Protein AF-A0A7X4VWM4-F1 (afdb_monomer_lite)

InterPro domains:
  IPR036291 NAD(P)-binding domain superfamily [SSF51735] (15-57)

Secondary structure (DSSP, 8-state):
-PPP------PPPTT--S-----THHHHHHH-------HHHHHHHHHHHHHH-TTGGGTT--------

Structure (mmCIF, N/CA/C/O backbone):
data_AF-A0A7X4VWM4-F1
#
_entry.id   AF-A0A7X4VWM4-F1
#
loop_
_atom_site.group_PDB
_atom_site.id
_atom_site.type_symbol
_atom_site.label_atom_id
_atom_site.label_alt_id
_atom_site.label_comp_id
_atom_site.label_asym_id
_atom_site.label_entity_id
_atom_site.label_seq_id
_atom_site.pdbx_PDB_ins_code
_atom_site.Cartn_x
_atom_site.Cartn_y
_atom_site.Cartn_z
_atom_site.occupancy
_atom_site.B_iso_or_equiv
_atom_site.auth_seq_id
_atom_site.auth_comp_id
_atom_site.auth_asym_id
_atom_site.auth_atom_id
_atom_site.pdbx_PDB_model_num
ATOM 1 N N . MET A 1 1 ? -3.636 13.182 -21.779 1.00 45.81 1 MET A N 1
ATOM 2 C CA . MET A 1 1 ? -2.790 12.118 -22.362 1.00 45.81 1 MET A CA 1
ATOM 3 C C . MET A 1 1 ? -3.023 10.860 -21.538 1.00 45.81 1 MET A C 1
ATOM 5 O O . MET A 1 1 ? -2.841 10.936 -20.332 1.00 45.81 1 MET A O 1
ATOM 9 N N . ALA A 1 2 ? -3.511 9.768 -22.129 1.00 53.59 2 ALA A N 1
ATOM 10 C CA . ALA A 1 2 ? -3.700 8.499 -21.421 1.00 53.59 2 ALA A CA 1
ATOM 11 C C . ALA A 1 2 ? -2.491 7.596 -21.695 1.00 53.59 2 ALA A C 1
ATOM 13 O O . ALA A 1 2 ? -2.107 7.431 -22.852 1.00 53.59 2 ALA A O 1
ATOM 14 N N . ILE A 1 3 ? -1.876 7.051 -20.648 1.00 67.19 3 ILE A N 1
ATOM 15 C CA . ILE A 1 3 ? -0.760 6.110 -20.775 1.00 67.19 3 ILE A CA 1
ATOM 16 C C . ILE A 1 3 ? -1.358 4.713 -20.905 1.00 67.19 3 ILE A C 1
ATOM 18 O O . ILE A 1 3 ? -2.137 4.288 -20.054 1.00 67.19 3 ILE A O 1
ATOM 22 N N . GLN A 1 4 ? -1.014 4.003 -21.977 1.00 75.25 4 GLN A N 1
ATOM 23 C CA . GLN A 1 4 ? -1.411 2.610 -22.145 1.00 75.25 4 GLN A CA 1
ATOM 24 C C . GLN A 1 4 ? -0.414 1.711 -21.418 1.00 75.25 4 GLN A C 1
ATOM 26 O O . GLN A 1 4 ? 0.772 1.701 -21.739 1.00 75.25 4 GLN A O 1
ATOM 31 N N . VAL A 1 5 ? -0.900 0.941 -20.446 1.00 82.19 5 VAL A N 1
ATOM 32 C CA . VAL A 1 5 ? -0.109 -0.104 -19.789 1.00 82.19 5 VAL A CA 1
ATOM 33 C C . VAL A 1 5 ? -0.350 -1.412 -20.536 1.00 82.19 5 VAL A C 1
ATOM 35 O O . VAL A 1 5 ? -1.436 -1.985 -20.470 1.00 82.19 5 VAL A O 1
ATOM 38 N N . THR A 1 6 ? 0.653 -1.884 -21.276 1.00 88.75 6 THR A N 1
ATOM 39 C CA . THR A 1 6 ? 0.577 -3.160 -21.998 1.00 88.75 6 THR A CA 1
ATOM 40 C C . THR A 1 6 ? 1.040 -4.304 -21.101 1.00 88.75 6 THR A C 1
ATOM 42 O O . THR A 1 6 ? 2.203 -4.344 -20.703 1.00 88.75 6 THR A O 1
ATOM 45 N N . GLY A 1 7 ? 0.151 -5.251 -20.802 1.00 87.00 7 GLY A N 1
ATOM 46 C CA . GLY A 1 7 ? 0.472 -6.458 -20.035 1.00 87.00 7 GLY A CA 1
ATOM 47 C C . GLY A 1 7 ? 0.527 -7.715 -20.906 1.00 87.00 7 GLY A C 1
ATOM 48 O O . GLY A 1 7 ? -0.169 -7.812 -21.916 1.00 87.00 7 GLY A O 1
ATOM 49 N N . ARG A 1 8 ? 1.326 -8.706 -20.495 1.00 92.69 8 ARG A N 1
ATOM 50 C CA . ARG A 1 8 ? 1.260 -10.090 -20.996 1.00 92.69 8 ARG A CA 1
ATOM 51 C C . ARG A 1 8 ? 1.107 -11.043 -19.816 1.00 92.69 8 ARG A C 1
ATOM 53 O O . ARG A 1 8 ? 1.752 -10.847 -18.789 1.00 92.69 8 ARG A O 1
ATOM 60 N N . SER A 1 9 ? 0.266 -12.065 -19.968 1.00 87.81 9 SER A N 1
ATOM 61 C CA . SER A 1 9 ? 0.154 -13.131 -18.968 1.00 87.81 9 SER A CA 1
ATOM 62 C C . SER A 1 9 ? 1.433 -13.972 -18.960 1.00 87.81 9 SER A C 1
ATOM 64 O O . SER A 1 9 ? 1.999 -14.254 -20.017 1.00 87.81 9 SER A O 1
ATOM 66 N N . GLN A 1 10 ? 1.898 -14.340 -17.771 1.00 91.56 10 GLN A N 1
ATOM 67 C CA . GLN A 1 10 ? 3.075 -15.179 -17.541 1.00 91.56 10 GLN A CA 1
ATOM 68 C C . GLN A 1 10 ? 2.708 -16.298 -16.558 1.00 91.56 10 GLN A C 1
ATOM 70 O O . GLN A 1 10 ? 1.678 -16.223 -15.882 1.00 91.56 10 GLN A O 1
ATOM 75 N N . SER A 1 11 ? 3.536 -17.342 -16.472 1.00 93.56 11 SER A N 1
ATOM 76 C CA . SER A 1 11 ? 3.363 -18.404 -15.475 1.00 93.56 11 SER A CA 1
ATOM 77 C C . SER A 1 11 ? 3.418 -17.841 -14.053 1.00 93.56 11 SER A C 1
ATOM 79 O O . SER A 1 11 ? 4.101 -16.850 -13.793 1.00 93.56 11 SER A O 1
ATOM 81 N N . ARG A 1 12 ? 2.719 -18.486 -13.110 1.00 93.88 12 ARG A N 1
ATOM 82 C CA . ARG A 1 12 ? 2.785 -18.091 -11.696 1.00 93.88 12 ARG A CA 1
ATOM 83 C C . ARG A 1 12 ? 4.223 -18.223 -11.191 1.00 93.88 12 ARG A C 1
ATOM 85 O O . ARG A 1 12 ? 4.881 -19.219 -11.483 1.00 93.88 12 ARG A O 1
ATOM 92 N N . CYS A 1 13 ? 4.682 -17.246 -10.414 1.00 90.75 13 CYS A N 1
ATOM 93 C CA . CYS A 1 13 ? 5.948 -17.366 -9.699 1.00 90.75 13 CYS A CA 1
ATOM 94 C C . CYS A 1 13 ? 5.856 -18.501 -8.671 1.00 90.75 13 CYS A C 1
ATOM 96 O O . CYS A 1 13 ? 4.861 -18.604 -7.943 1.00 90.75 13 CYS A O 1
ATOM 98 N N . GLU A 1 14 ? 6.890 -19.338 -8.603 1.00 95.31 14 GLU A N 1
ATOM 99 C CA . GLU A 1 14 ? 7.007 -20.380 -7.584 1.00 95.31 14 GLU A CA 1
ATOM 100 C C . GLU A 1 14 ? 6.952 -19.753 -6.181 1.00 95.31 14 GLU A C 1
ATOM 102 O O . GLU A 1 14 ? 7.523 -18.692 -5.937 1.00 95.31 14 GLU A O 1
ATOM 107 N N . GLY A 1 15 ? 6.183 -20.358 -5.272 1.0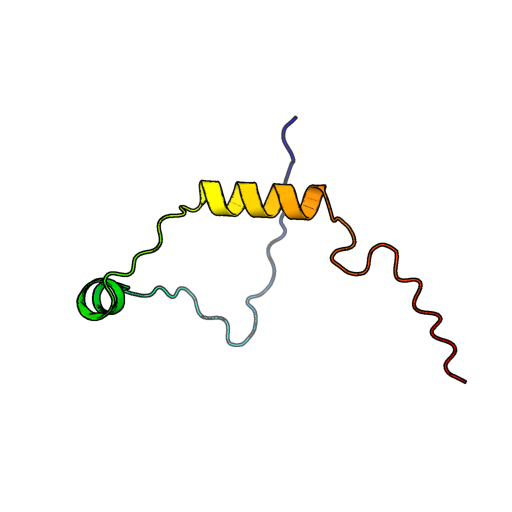0 92.88 15 GLY A N 1
ATOM 108 C CA . GLY A 1 15 ? 5.952 -19.813 -3.928 1.00 92.88 15 GLY A CA 1
ATOM 109 C C . GLY A 1 15 ? 4.972 -18.631 -3.852 1.00 92.88 15 GLY A C 1
ATOM 110 O O . GLY A 1 15 ? 4.665 -18.169 -2.755 1.00 92.88 15 GLY A O 1
ATOM 111 N N . GLY A 1 16 ? 4.426 -18.153 -4.976 1.00 93.00 16 GLY A N 1
ATOM 112 C CA . GLY A 1 16 ? 3.426 -17.086 -4.981 1.00 93.00 16 GLY A CA 1
ATOM 113 C C . GLY A 1 16 ? 2.090 -17.526 -4.370 1.00 93.00 16 GLY A C 1
ATOM 114 O O . GLY A 1 16 ? 1.442 -18.458 -4.859 1.00 93.00 16 GLY A O 1
ATOM 115 N N . LEU A 1 17 ? 1.628 -16.818 -3.338 1.00 93.75 17 LEU A N 1
ATOM 116 C CA . LEU A 1 17 ? 0.279 -16.982 -2.785 1.00 93.75 17 LEU A CA 1
ATOM 117 C C . LEU A 1 17 ? -0.780 -16.432 -3.755 1.00 93.75 17 LEU A C 1
ATOM 119 O O . LEU A 1 17 ? -0.486 -15.596 -4.608 1.00 93.75 17 LEU A O 1
ATOM 123 N N . ALA A 1 18 ? -2.014 -16.932 -3.666 1.00 94.06 18 ALA A N 1
ATOM 124 C CA . ALA A 1 18 ? -3.100 -16.485 -4.543 1.00 94.06 18 ALA A CA 1
ATOM 125 C C . ALA A 1 18 ? -3.633 -15.097 -4.148 1.00 94.06 18 ALA A C 1
ATOM 127 O O . ALA A 1 18 ? -3.852 -14.254 -5.012 1.00 94.06 18 ALA A O 1
ATOM 128 N N . ALA A 1 19 ? -3.818 -14.861 -2.850 1.00 95.56 19 ALA A N 1
ATOM 129 C CA . ALA A 1 19 ? -4.201 -13.577 -2.277 1.00 95.56 19 ALA A CA 1
ATOM 130 C C . ALA A 1 19 ? -3.839 -13.556 -0.786 1.00 95.56 19 ALA A C 1
ATOM 132 O O . ALA A 1 19 ? -3.850 -14.602 -0.134 1.00 95.56 19 ALA A O 1
ATOM 133 N N . PHE A 1 20 ? -3.533 -12.374 -0.253 1.00 96.25 20 PHE A N 1
ATOM 134 C CA . PHE A 1 20 ? -3.259 -12.165 1.167 1.00 96.25 20 PHE A CA 1
ATOM 135 C C . PHE A 1 20 ? -3.534 -10.708 1.553 1.00 96.25 20 PHE A C 1
ATOM 137 O O . PHE A 1 20 ? -3.159 -9.801 0.813 1.00 96.25 20 PHE A O 1
ATOM 144 N N . TRP A 1 21 ? -4.150 -10.493 2.719 1.00 95.50 21 TRP A N 1
ATOM 145 C CA . TRP A 1 21 ? -4.474 -9.172 3.268 1.00 95.50 21 TRP A CA 1
ATOM 146 C C . TRP A 1 21 ? -4.357 -9.194 4.798 1.00 95.50 21 TRP A C 1
ATOM 148 O O . TRP A 1 21 ? -4.406 -10.265 5.405 1.00 95.50 21 TRP A O 1
ATOM 158 N N . ILE A 1 22 ? -4.232 -8.021 5.425 1.00 94.00 22 ILE A N 1
ATOM 159 C CA . ILE A 1 22 ? -4.064 -7.875 6.879 1.00 94.00 22 ILE A CA 1
ATOM 160 C C . ILE A 1 22 ? -5.284 -7.169 7.481 1.00 94.00 22 ILE A C 1
ATOM 162 O O . ILE A 1 22 ? -5.702 -6.126 6.982 1.00 94.00 22 ILE A O 1
ATOM 166 N N . ASP A 1 23 ? -5.806 -7.698 8.593 1.00 95.56 23 ASP A N 1
ATOM 167 C CA . ASP A 1 23 ? -6.674 -6.935 9.495 1.00 95.56 23 ASP A CA 1
ATOM 168 C C . ASP A 1 23 ? -5.812 -6.008 10.367 1.00 95.56 23 ASP A C 1
ATOM 170 O O . ASP A 1 23 ? -5.079 -6.449 11.257 1.00 95.56 23 ASP A O 1
ATOM 174 N N . ALA A 1 24 ? -5.888 -4.705 10.094 1.00 94.88 24 ALA A N 1
ATOM 175 C CA . ALA A 1 24 ? -5.137 -3.677 10.808 1.00 94.88 24 ALA A CA 1
ATOM 176 C C . ALA A 1 24 ? -5.795 -3.235 12.132 1.00 94.88 24 ALA A C 1
ATOM 178 O O . ALA A 1 24 ? -5.256 -2.366 12.820 1.00 94.88 24 ALA A O 1
ATOM 179 N N . GLY A 1 25 ? -6.921 -3.834 12.538 1.00 97.19 25 GLY A N 1
ATOM 180 C CA . GLY A 1 25 ? -7.683 -3.412 13.714 1.00 97.19 25 GLY A CA 1
ATOM 181 C C . GLY A 1 25 ? -6.900 -3.496 15.028 1.00 97.19 25 GLY A C 1
ATOM 182 O O . GLY A 1 25 ? -7.171 -2.740 15.959 1.00 97.19 25 GLY A O 1
ATOM 183 N N . ARG A 1 26 ? -5.891 -4.373 15.123 1.00 96.50 26 ARG A N 1
ATOM 184 C CA . ARG A 1 26 ? -4.994 -4.409 16.291 1.00 96.50 26 ARG A CA 1
ATOM 185 C C . ARG A 1 26 ? -4.149 -3.136 16.404 1.00 96.50 26 ARG A C 1
ATOM 187 O O . ARG A 1 26 ? -4.059 -2.579 17.493 1.00 96.50 26 ARG A O 1
ATOM 194 N N . ALA A 1 27 ? -3.571 -2.670 15.297 1.00 97.44 27 ALA A N 1
ATOM 195 C CA . ALA A 1 27 ? -2.758 -1.454 15.276 1.00 97.44 27 ALA A CA 1
ATOM 196 C C . ALA A 1 27 ? -3.605 -0.209 15.582 1.00 97.44 27 ALA A C 1
ATOM 198 O O . ALA A 1 27 ? -3.156 0.679 16.301 1.00 97.44 27 ALA A O 1
ATOM 199 N N . GLU A 1 28 ? -4.855 -0.184 15.119 1.00 97.50 28 GLU A N 1
ATOM 200 C CA . GLU A 1 28 ? -5.797 0.888 15.449 1.00 97.50 28 GLU A CA 1
ATOM 201 C C . GLU A 1 28 ? -6.116 0.916 16.951 1.00 97.50 28 GLU A C 1
ATOM 203 O O . GLU A 1 28 ? -6.050 1.973 17.572 1.00 97.50 28 GLU A O 1
ATOM 208 N N . ARG A 1 29 ? -6.389 -0.242 17.569 1.00 98.12 29 ARG A N 1
ATOM 209 C CA . ARG A 1 29 ? -6.719 -0.317 19.003 1.00 98.12 29 ARG A CA 1
ATOM 210 C C . ARG A 1 29 ? -5.533 -0.045 19.926 1.00 98.12 29 ARG A C 1
ATOM 212 O O . ARG A 1 29 ? -5.711 0.607 20.948 1.00 98.12 29 ARG A O 1
ATOM 219 N N . GLU A 1 30 ? -4.357 -0.585 19.612 1.00 98.19 30 GLU A N 1
ATOM 220 C CA . GLU A 1 30 ? -3.192 -0.528 20.508 1.00 98.19 30 GLU A CA 1
ATOM 221 C C . GLU A 1 30 ? -2.342 0.727 20.291 1.00 98.19 30 GLU A C 1
ATOM 223 O O . GLU A 1 30 ? -1.763 1.243 21.243 1.00 98.19 30 GLU A O 1
ATOM 228 N N . LEU A 1 31 ? -2.266 1.224 19.052 1.00 97.69 31 LEU A N 1
ATOM 229 C CA . LEU A 1 31 ? -1.388 2.338 18.680 1.00 97.69 31 LEU A CA 1
ATOM 230 C C . LEU A 1 31 ? -2.160 3.580 18.221 1.00 97.69 31 LEU A C 1
ATOM 232 O O . LEU A 1 31 ? -1.538 4.606 17.955 1.00 97.69 31 LEU A O 1
ATOM 236 N N . GLY A 1 32 ? -3.488 3.500 18.070 1.00 97.00 32 GLY A N 1
ATOM 237 C CA . GLY A 1 32 ? -4.274 4.571 17.451 1.00 97.00 32 GLY A CA 1
ATOM 238 C C . GLY A 1 32 ? -3.916 4.800 15.980 1.00 97.00 32 GLY A C 1
ATOM 239 O O . GLY A 1 32 ? -4.189 5.869 15.439 1.00 97.00 32 GLY A O 1
ATOM 240 N N . TRP A 1 33 ? -3.250 3.838 15.334 1.00 97.44 33 TRP A N 1
ATOM 241 C CA . TRP A 1 33 ? -2.699 4.007 13.994 1.00 97.44 33 TRP A CA 1
ATOM 242 C C . TRP A 1 33 ? -3.616 3.416 12.919 1.00 97.44 33 TRP A C 1
ATOM 244 O O . TRP A 1 33 ? -4.129 2.307 13.064 1.00 97.44 33 TRP A O 1
ATOM 254 N N . ARG A 1 34 ? -3.754 4.131 11.796 1.00 96.44 34 ARG A N 1
ATOM 255 C CA . ARG A 1 34 ? -4.472 3.688 10.595 1.00 96.44 34 ARG A CA 1
ATOM 256 C C . ARG A 1 34 ? -3.810 4.248 9.335 1.00 96.44 34 ARG A C 1
ATOM 258 O O . ARG A 1 34 ? -3.261 5.350 9.358 1.00 96.44 34 ARG A O 1
ATOM 26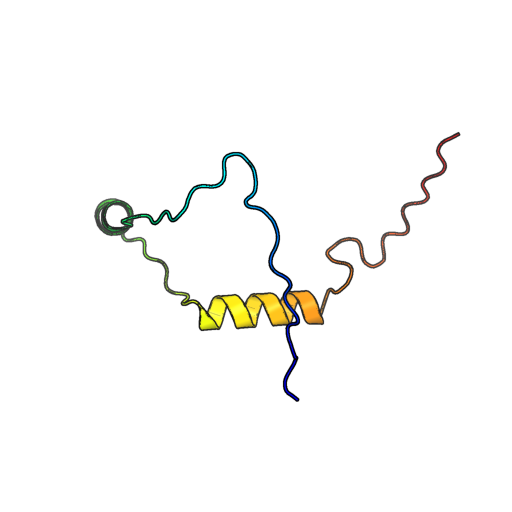5 N N . SER A 1 35 ? -3.882 3.522 8.219 1.00 94.69 35 SER A N 1
ATOM 266 C CA . SER A 1 35 ? -3.493 4.063 6.913 1.00 94.69 35 SER A CA 1
ATOM 267 C C . SER A 1 35 ? -4.531 5.071 6.417 1.00 94.69 35 SER A C 1
ATOM 269 O O . SER A 1 35 ? -5.720 4.756 6.372 1.00 94.69 35 SER A O 1
ATOM 271 N N . HIS A 1 36 ? -4.078 6.248 5.990 1.00 95.00 36 HIS A N 1
ATOM 272 C CA . HIS A 1 36 ? -4.949 7.309 5.468 1.00 95.00 36 HIS A CA 1
ATOM 273 C C . HIS A 1 36 ? -4.896 7.427 3.936 1.00 95.00 36 HIS A C 1
ATOM 275 O O . HIS A 1 36 ? -5.780 8.033 3.337 1.00 95.00 36 HIS A O 1
ATOM 281 N N . CYS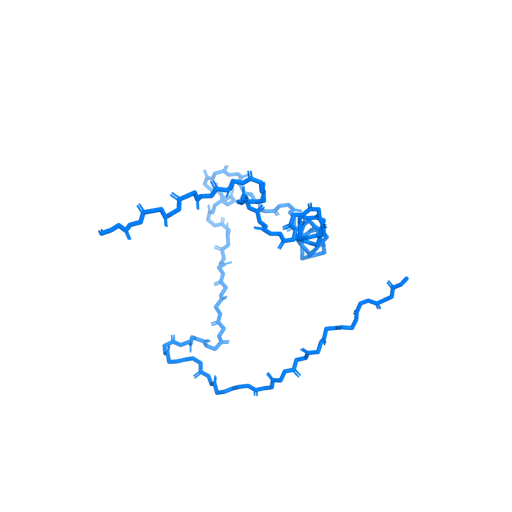 A 1 37 ? -3.874 6.849 3.300 1.00 95.75 37 CYS A N 1
ATOM 282 C CA . CYS A 1 37 ? -3.694 6.893 1.852 1.00 95.75 37 CYS A CA 1
ATOM 283 C C . CYS A 1 37 ? -4.393 5.703 1.186 1.00 95.75 37 CYS A C 1
ATOM 285 O O . CYS A 1 37 ? -4.107 4.553 1.522 1.00 95.75 37 CYS A O 1
ATOM 287 N N . GLY A 1 38 ? -5.291 5.991 0.242 1.00 95.62 38 GLY A N 1
ATOM 288 C CA . GLY A 1 38 ? -5.945 4.990 -0.602 1.00 95.62 38 GLY A CA 1
ATOM 289 C C . GLY A 1 38 ? -5.113 4.614 -1.830 1.00 95.62 38 GLY A C 1
ATOM 290 O O . GLY A 1 38 ? -4.027 5.154 -2.063 1.00 95.62 38 GLY A O 1
ATOM 291 N N . LEU A 1 39 ? -5.648 3.702 -2.645 1.00 95.19 39 LEU A N 1
ATOM 292 C CA . LEU A 1 39 ? -4.970 3.193 -3.839 1.00 95.19 39 LEU A CA 1
ATOM 293 C C . LEU A 1 39 ? -4.694 4.306 -4.861 1.00 95.19 39 LEU A C 1
ATOM 295 O O . LEU A 1 39 ? -3.635 4.328 -5.480 1.00 95.19 39 LEU A O 1
ATOM 299 N N . GLU A 1 40 ? -5.612 5.257 -5.013 1.00 95.62 40 GLU A N 1
ATOM 300 C CA . GLU A 1 40 ? -5.493 6.386 -5.935 1.00 95.62 40 GLU A CA 1
ATOM 301 C C . GLU A 1 40 ? -4.304 7.278 -5.572 1.00 95.62 40 GLU A C 1
ATOM 303 O O . GLU A 1 40 ? -3.496 7.611 -6.439 1.00 95.62 40 GLU A O 1
ATOM 308 N N . THR A 1 41 ? -4.163 7.613 -4.285 1.00 97.06 41 THR A N 1
ATOM 309 C CA . THR A 1 41 ? -3.021 8.380 -3.771 1.00 97.06 41 THR A CA 1
ATOM 310 C C . THR A 1 41 ? -1.720 7.623 -4.013 1.00 97.06 41 THR A C 1
ATOM 312 O O . THR A 1 41 ? -0.777 8.188 -4.557 1.00 97.06 41 THR A O 1
ATOM 315 N N . MET A 1 42 ? -1.688 6.321 -3.703 1.00 96.19 42 MET A N 1
ATOM 316 C CA . MET A 1 42 ? -0.503 5.486 -3.926 1.00 96.19 42 MET A CA 1
ATOM 317 C C . MET A 1 42 ? -0.086 5.444 -5.404 1.00 96.19 42 MET A C 1
ATOM 319 O O . MET A 1 42 ? 1.102 5.557 -5.713 1.00 96.19 42 MET A O 1
ATOM 323 N N . MET A 1 43 ? -1.043 5.295 -6.326 1.00 95.12 43 MET A N 1
ATOM 324 C CA . MET A 1 43 ? -0.770 5.292 -7.767 1.00 95.12 43 MET A CA 1
ATOM 325 C C . MET A 1 43 ? -0.260 6.652 -8.256 1.00 95.12 43 MET A C 1
ATOM 327 O O . MET A 1 43 ? 0.692 6.695 -9.037 1.00 95.12 43 MET A O 1
ATOM 331 N N . ALA A 1 44 ? -0.856 7.751 -7.786 1.00 95.44 44 ALA A N 1
ATOM 332 C CA . ALA A 1 44 ? -0.432 9.102 -8.142 1.00 95.44 44 ALA A CA 1
ATOM 333 C C . ALA A 1 44 ? 0.999 9.389 -7.662 1.00 95.44 44 ALA A C 1
ATOM 335 O O . ALA A 1 44 ? 1.832 9.815 -8.463 1.00 95.44 44 ALA A O 1
ATOM 336 N N . ASP A 1 45 ? 1.308 9.082 -6.401 1.00 96.06 45 ASP A N 1
ATOM 337 C CA . ASP A 1 45 ? 2.641 9.287 -5.824 1.00 96.06 45 ASP A CA 1
ATOM 338 C C . ASP A 1 45 ? 3.703 8.442 -6.542 1.00 96.06 45 ASP A C 1
ATOM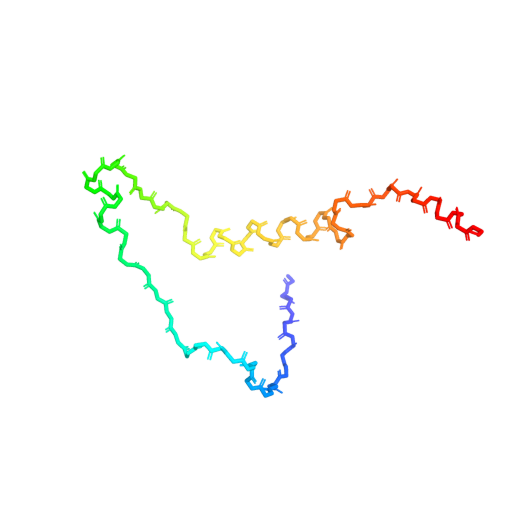 340 O O . ASP A 1 45 ? 4.790 8.931 -6.862 1.00 96.06 45 ASP A O 1
ATOM 344 N N . THR A 1 46 ? 3.364 7.191 -6.877 1.00 94.44 46 THR A N 1
ATOM 345 C CA . THR A 1 46 ? 4.249 6.292 -7.634 1.00 94.44 46 THR A CA 1
ATOM 346 C C . THR A 1 46 ? 4.545 6.847 -9.026 1.00 94.44 46 THR A C 1
ATOM 348 O O . THR A 1 46 ? 5.703 6.885 -9.446 1.00 94.44 46 THR A O 1
ATOM 351 N N . TRP A 1 47 ? 3.516 7.312 -9.743 1.00 92.69 47 TRP A N 1
ATOM 352 C CA . TRP A 1 47 ? 3.691 7.909 -11.066 1.00 92.69 47 TRP A CA 1
ATOM 353 C C . TRP A 1 47 ? 4.527 9.188 -11.006 1.00 92.69 47 TRP A C 1
ATOM 355 O O . TRP A 1 47 ? 5.439 9.354 -11.813 1.00 92.69 47 TRP A O 1
ATOM 365 N N . LEU A 1 48 ? 4.259 10.072 -10.040 1.00 94.75 48 LEU A N 1
ATOM 366 C CA . LEU A 1 48 ? 5.023 11.306 -9.859 1.00 94.75 48 LEU A CA 1
ATOM 367 C C . LEU A 1 48 ? 6.506 11.013 -9.633 1.00 94.75 48 LEU A C 1
ATOM 369 O O . LEU A 1 48 ? 7.351 11.643 -10.271 1.00 94.75 48 LEU A O 1
ATOM 373 N N . TRP A 1 49 ? 6.824 10.039 -8.777 1.00 94.00 49 TRP A N 1
ATOM 374 C CA . TRP A 1 49 ? 8.205 9.629 -8.546 1.00 94.00 49 TRP A CA 1
ATOM 375 C C . TRP A 1 49 ? 8.844 9.052 -9.813 1.00 94.00 49 TRP A C 1
ATOM 377 O O . TRP A 1 49 ? 9.916 9.50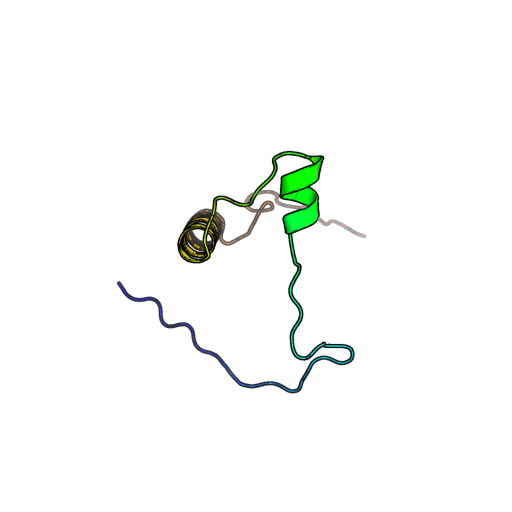6 -10.208 1.00 94.00 49 TRP A O 1
ATOM 387 N N . GLN A 1 50 ? 8.175 8.111 -10.485 1.00 93.25 50 GLN A N 1
ATOM 388 C CA . GLN A 1 50 ? 8.715 7.440 -11.670 1.00 93.25 50 GLN A CA 1
ATOM 389 C C . GLN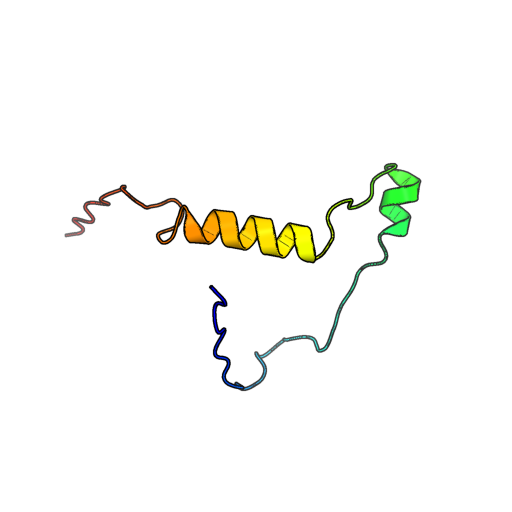 A 1 50 ? 8.910 8.406 -12.845 1.00 93.25 50 GLN A C 1
ATOM 391 O O . GLN A 1 50 ? 9.884 8.292 -13.588 1.00 93.25 50 GLN A O 1
ATOM 396 N N . HIS A 1 51 ? 7.996 9.364 -13.008 1.00 91.56 51 HIS A N 1
ATOM 397 C CA . HIS A 1 51 ? 8.074 10.388 -14.042 1.00 91.56 51 HIS A CA 1
ATOM 398 C C . HIS A 1 51 ? 9.238 11.355 -13.799 1.00 91.56 51 HIS A C 1
ATOM 400 O O . HIS A 1 51 ? 9.942 11.712 -14.738 1.00 91.56 51 HIS A O 1
ATOM 406 N N . GLN A 1 52 ? 9.461 11.759 -12.544 1.00 91.94 52 GLN A N 1
ATOM 407 C CA . GLN A 1 52 ? 10.543 12.680 -12.184 1.00 91.94 52 GLN A CA 1
ATOM 408 C C . GLN A 1 52 ? 11.912 11.993 -12.076 1.00 91.94 52 GLN A C 1
ATOM 410 O O . GLN A 1 52 ? 12.936 12.659 -12.205 1.00 91.94 52 GLN A O 1
ATOM 415 N N . ARG A 1 53 ? 11.952 10.680 -11.811 1.00 89.75 53 ARG A N 1
ATOM 416 C CA . ARG A 1 53 ? 13.179 9.899 -11.590 1.00 89.75 53 ARG A CA 1
ATOM 417 C C . ARG A 1 53 ? 13.163 8.586 -12.368 1.00 89.75 53 ARG A C 1
ATOM 419 O O . ARG A 1 53 ? 13.169 7.504 -11.786 1.00 89.75 53 ARG A O 1
ATOM 426 N N . SER A 1 54 ? 13.190 8.676 -13.693 1.00 88.12 54 SER A N 1
ATOM 427 C CA . SER A 1 54 ? 13.163 7.497 -14.568 1.00 88.12 54 SER A CA 1
ATOM 428 C C . SER A 1 54 ? 14.339 6.534 -14.356 1.00 88.12 54 SER A C 1
ATOM 430 O O . SER A 1 54 ? 14.165 5.329 -14.501 1.00 88.12 54 SER A O 1
ATOM 432 N N . GLU A 1 55 ? 15.513 7.047 -13.977 1.00 89.94 55 GLU A N 1
ATOM 433 C CA . GLU A 1 55 ? 16.732 6.269 -13.683 1.00 89.94 55 GLU A CA 1
ATOM 434 C C . GLU A 1 55 ? 16.871 5.913 -12.187 1.00 89.94 55 GLU A C 1
ATOM 436 O O . GLU A 1 55 ? 17.873 5.345 -11.745 1.00 89.94 55 GLU A O 1
ATOM 441 N N . GLY A 1 56 ? 15.858 6.241 -11.380 1.00 87.12 56 GLY A N 1
ATOM 442 C CA . GLY A 1 56 ? 15.880 6.053 -9.935 1.00 87.12 56 GLY A CA 1
ATOM 443 C C . GLY A 1 56 ? 16.886 6.970 -9.234 1.00 87.12 56 GLY A C 1
ATOM 444 O O . GLY A 1 56 ? 17.158 8.088 -9.669 1.00 87.12 56 GLY A O 1
ATOM 445 N N . TYR A 1 57 ? 17.423 6.514 -8.102 1.00 86.00 57 TYR A N 1
ATOM 446 C CA . TYR A 1 57 ? 18.319 7.315 -7.257 1.00 86.00 57 TYR A CA 1
ATOM 447 C C . TYR A 1 57 ? 19.726 7.517 -7.838 1.00 86.00 57 TYR A C 1
ATOM 449 O O . TYR A 1 57 ? 20.431 8.418 -7.396 1.00 86.00 57 TYR A O 1
ATOM 457 N N . TRP A 1 58 ? 20.135 6.701 -8.813 1.00 81.94 58 TRP A N 1
ATOM 458 C CA . TRP A 1 58 ? 21.492 6.719 -9.373 1.00 81.94 58 TRP A CA 1
ATOM 459 C C . TRP A 1 58 ? 21.654 7.658 -10.573 1.00 81.94 58 TRP A C 1
ATOM 461 O O . TRP A 1 58 ? 22.754 7.758 -11.115 1.00 81.94 58 TRP A O 1
ATOM 471 N N . ALA A 1 59 ? 20.593 8.369 -10.965 1.00 72.69 59 ALA A N 1
ATOM 472 C CA . ALA A 1 59 ? 20.637 9.364 -12.030 1.00 72.69 59 ALA A CA 1
ATOM 473 C C . ALA A 1 59 ? 21.720 10.420 -11.729 1.00 72.69 59 ALA A C 1
ATOM 475 O O . ALA A 1 59 ? 21.585 11.214 -10.797 1.00 72.69 59 ALA A O 1
ATOM 476 N N . GLY A 1 60 ? 22.818 10.408 -12.488 1.00 66.88 60 GLY A N 1
ATOM 477 C CA . GLY A 1 60 ? 23.947 11.335 -12.316 1.00 66.88 60 GLY A CA 1
ATOM 478 C C . GLY A 1 60 ? 25.107 10.842 -11.443 1.00 66.88 60 GLY A C 1
ATOM 479 O O . GLY A 1 60 ? 26.108 11.547 -11.327 1.00 66.88 60 GLY A O 1
ATOM 480 N N . LEU A 1 61 ? 25.043 9.632 -10.882 1.00 65.81 61 LEU A N 1
ATOM 481 C CA . LEU A 1 61 ? 26.219 8.974 -10.315 1.00 65.81 61 LEU A CA 1
ATOM 482 C C . LEU A 1 61 ? 26.892 8.166 -11.425 1.00 65.81 61 LEU A C 1
ATOM 484 O O . LEU A 1 61 ? 26.591 6.994 -11.638 1.00 65.81 61 LEU A O 1
ATOM 488 N N . SER A 1 62 ? 27.813 8.803 -12.152 1.00 62.81 62 SER A N 1
ATOM 489 C CA . SER A 1 62 ? 28.765 8.094 -13.005 1.00 62.81 62 SER A CA 1
ATOM 490 C C . SER A 1 62 ? 29.649 7.226 -12.111 1.00 62.81 62 SER A C 1
ATOM 492 O O . SER A 1 62 ? 30.679 7.673 -11.602 1.00 62.81 62 SER A O 1
ATOM 494 N N . VAL A 1 63 ? 29.216 5.991 -11.864 1.00 61.66 63 VAL A N 1
ATOM 495 C CA . VAL A 1 63 ? 30.039 4.989 -11.196 1.00 61.66 63 VAL A CA 1
ATOM 496 C C . VAL A 1 63 ? 31.125 4.612 -12.197 1.00 61.66 63 VAL A C 1
ATOM 498 O O . VAL A 1 63 ? 30.895 3.822 -13.109 1.00 61.66 63 VAL A O 1
ATOM 501 N N . ASN A 1 64 ? 32.306 5.221 -12.068 1.00 57.78 64 ASN A N 1
ATOM 502 C CA . ASN A 1 64 ? 33.505 4.763 -12.761 1.00 57.78 64 ASN A CA 1
ATOM 503 C C . ASN A 1 64 ? 33.854 3.375 -12.217 1.00 57.78 64 ASN A C 1
ATOM 505 O O . ASN A 1 64 ? 34.660 3.233 -11.301 1.00 57.78 64 ASN A O 1
ATOM 509 N N . HIS A 1 65 ? 33.219 2.340 -12.758 1.00 55.88 65 HIS A N 1
ATOM 510 C CA . HIS A 1 65 ? 33.588 0.960 -12.494 1.00 55.88 65 HIS A CA 1
ATOM 511 C C . HIS A 1 65 ? 34.820 0.622 -13.342 1.00 55.88 65 HIS A C 1
ATOM 513 O O . HIS A 1 65 ? 34.739 -0.049 -14.366 1.00 55.88 65 HIS A O 1
ATOM 519 N N . GLN A 1 66 ? 35.973 1.155 -12.938 1.00 52.19 66 GLN A N 1
ATOM 520 C CA . GLN A 1 66 ? 37.259 0.560 -13.277 1.00 52.19 66 GLN A CA 1
ATOM 521 C C . GLN A 1 66 ? 37.454 -0.599 -12.302 1.00 52.19 66 GLN A C 1
ATOM 523 O O . GLN A 1 66 ? 37.863 -0.393 -11.162 1.00 52.19 66 GLN A O 1
ATOM 528 N N . VAL A 1 67 ? 37.108 -1.806 -12.736 1.00 47.19 67 VAL A N 1
ATOM 529 C CA . VAL A 1 67 ? 37.600 -3.028 -12.101 1.00 47.19 67 VAL A CA 1
ATOM 530 C C . VAL A 1 67 ? 38.534 -3.674 -13.108 1.00 47.19 67 VAL A C 1
ATOM 532 O O . VAL A 1 67 ? 38.103 -4.096 -14.181 1.00 47.19 67 VAL A O 1
ATOM 535 N N . GLY A 1 68 ? 39.826 -3.606 -12.783 1.00 37.00 68 GLY A N 1
ATOM 536 C CA . GLY A 1 68 ? 40.867 -4.459 -13.350 1.00 37.00 68 GLY A CA 1
ATOM 537 C C . GLY A 1 68 ? 41.000 -5.753 -12.563 1.00 37.00 68 GLY A C 1
ATOM 538 O O . GLY A 1 68 ? 40.403 -5.842 -11.464 1.00 37.00 68 GLY A O 1
#

Foldseek 3Di:
DDDDDDDDDDDDDPPDDPDDDDDCVVCCVPVVDDDPDDPVNVVVVVCVQCVVCVVPPCVPVPPPPPDD

pLDDT: mean 86.34, std 15.23, range [37.0, 98.19]

Radius of gyration: 19.57 Å; chains: 1; bounding box: 48×33×43 Å

Organism: NCBI:txid2691040

Sequence (68 aa):
MAIQVTGRSQSRCEGGLAAFWIDAGRAERELGWRSHCGLETMMADTWLWQHQRSEGYWAGLSVNHQVG